Protein AF-A0A7Y5DAX2-F1 (afdb_monomer)

Structure (mmCIF, N/CA/C/O backbone):
data_AF-A0A7Y5DAX2-F1
#
_entry.id   AF-A0A7Y5DAX2-F1
#
loop_
_atom_site.group_PDB
_atom_site.id
_atom_site.type_symbol
_atom_site.label_atom_id
_atom_site.label_alt_id
_atom_site.label_comp_id
_atom_site.label_asym_id
_atom_site.label_entity_id
_atom_site.label_seq_id
_atom_site.pdbx_PDB_ins_code
_atom_site.Cartn_x
_atom_site.Cartn_y
_atom_site.Cartn_z
_atom_site.occupancy
_atom_site.B_iso_or_equiv
_atom_site.auth_seq_id
_atom_site.auth_comp_id
_atom_site.auth_asym_id
_atom_site.auth_atom_id
_atom_site.pdbx_PDB_model_num
ATOM 1 N N . MET A 1 1 ? -47.321 10.218 -26.923 1.00 42.56 1 MET A N 1
ATOM 2 C CA . MET A 1 1 ? -48.347 9.283 -26.422 1.00 42.56 1 MET A CA 1
ATOM 3 C C . MET A 1 1 ? -48.824 9.810 -25.077 1.00 42.56 1 MET A C 1
ATOM 5 O O . MET A 1 1 ? -48.102 9.729 -24.096 1.00 42.56 1 MET A O 1
ATOM 9 N N . ARG A 1 2 ? -49.962 10.512 -25.084 1.00 35.75 2 ARG A N 1
ATOM 10 C CA . ARG A 1 2 ? -50.710 10.882 -23.876 1.00 35.75 2 ARG A CA 1
ATOM 11 C C . ARG A 1 2 ? -51.400 9.616 -23.368 1.00 35.75 2 ARG A C 1
ATOM 13 O O . ARG A 1 2 ? -51.836 8.841 -24.208 1.00 35.75 2 ARG A O 1
ATOM 20 N N . ILE A 1 3 ? -51.524 9.464 -22.054 1.00 39.28 3 ILE A N 1
ATOM 21 C CA . ILE A 1 3 ? -52.799 9.268 -21.348 1.00 39.28 3 ILE A CA 1
ATOM 22 C C . ILE A 1 3 ? -52.522 9.465 -19.846 1.00 39.28 3 ILE A C 1
ATOM 24 O O . ILE A 1 3 ? -51.824 8.690 -19.204 1.00 39.28 3 ILE A O 1
ATOM 28 N N . LEU A 1 4 ? -53.069 10.568 -19.337 1.00 40.31 4 LEU A N 1
ATOM 29 C CA . LEU A 1 4 ? -53.463 10.790 -17.951 1.00 40.31 4 LEU A CA 1
ATOM 30 C C . LEU A 1 4 ? -54.908 10.279 -17.811 1.00 40.31 4 LEU A C 1
ATOM 32 O O . LEU A 1 4 ? -55.752 10.678 -18.609 1.00 40.31 4 LEU A O 1
ATOM 36 N N . PHE A 1 5 ? -55.193 9.490 -16.778 1.00 36.44 5 PHE A N 1
ATOM 37 C CA . PHE A 1 5 ? -56.503 9.364 -16.115 1.00 36.44 5 PHE A CA 1
ATOM 38 C C . PHE A 1 5 ? -56.169 9.229 -14.619 1.00 36.44 5 PHE A C 1
ATOM 40 O O . PHE A 1 5 ? -55.413 8.334 -14.262 1.00 36.44 5 PHE A O 1
ATOM 47 N N . ARG A 1 6 ? -56.392 10.208 -13.734 1.00 36.22 6 ARG A N 1
ATOM 48 C CA . ARG A 1 6 ? -57.600 10.952 -13.317 1.00 36.22 6 ARG A CA 1
ATOM 49 C C . ARG A 1 6 ? -58.542 10.105 -12.439 1.00 36.22 6 ARG A C 1
ATOM 51 O O . ARG A 1 6 ? -59.196 9.215 -12.962 1.00 36.22 6 ARG A O 1
ATOM 58 N N . SER A 1 7 ? -58.612 10.528 -11.163 1.00 36.84 7 SER A N 1
ATOM 59 C CA . SER A 1 7 ? -59.773 10.557 -10.239 1.00 36.84 7 SER A CA 1
ATOM 60 C C . SER A 1 7 ? -60.287 9.196 -9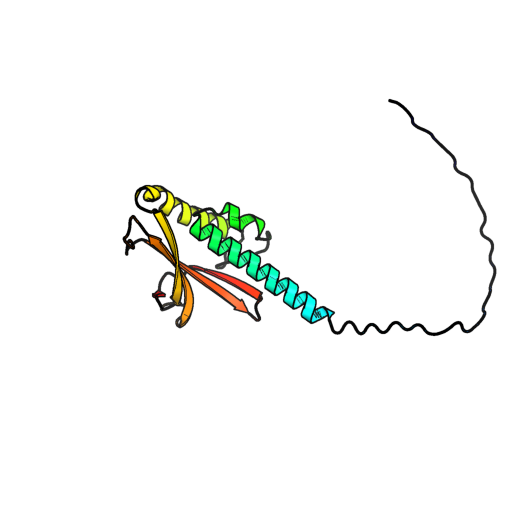.715 1.00 36.84 7 SER A C 1
ATOM 62 O O . SER A 1 7 ? -60.188 8.204 -10.410 1.00 36.84 7 SER A O 1
ATOM 64 N N . GLU A 1 8 ? -60.778 9.013 -8.485 1.00 41.84 8 GLU A N 1
ATOM 65 C CA . GLU A 1 8 ? -61.622 9.856 -7.627 1.00 41.84 8 GLU A CA 1
ATOM 66 C C . GLU A 1 8 ? -61.434 9.554 -6.123 1.00 41.84 8 GLU A C 1
ATOM 68 O O . GLU A 1 8 ? -60.982 8.490 -5.708 1.00 41.84 8 GLU A O 1
ATOM 73 N N . VAL A 1 9 ? -61.818 10.548 -5.325 1.00 43.47 9 VAL A N 1
ATOM 74 C CA . VAL A 1 9 ? -62.003 10.574 -3.868 1.00 43.47 9 VAL A CA 1
ATOM 75 C C . VAL A 1 9 ? -63.415 10.077 -3.536 1.00 43.47 9 VAL A C 1
ATOM 77 O O . VAL A 1 9 ? -64.326 10.578 -4.172 1.00 43.47 9 VAL A O 1
ATOM 80 N N . PHE A 1 10 ? -63.619 9.218 -2.525 1.00 36.12 10 PHE A N 1
ATOM 81 C CA . PHE A 1 10 ? -64.852 9.115 -1.697 1.00 36.12 10 PHE A CA 1
ATOM 82 C C . PHE A 1 10 ? -64.548 8.183 -0.492 1.00 36.12 10 PHE A C 1
ATOM 84 O O . PHE A 1 10 ? -64.214 7.023 -0.688 1.00 36.12 10 PHE A O 1
ATOM 91 N N . LEU A 1 11 ? -64.291 8.687 0.722 1.00 35.59 11 LEU A N 1
ATOM 92 C CA . LEU A 1 11 ? -65.209 9.073 1.814 1.00 35.59 11 LEU A CA 1
ATOM 93 C C . LEU A 1 11 ? -65.896 7.909 2.582 1.00 35.59 11 LEU A C 1
ATOM 95 O O . LEU A 1 11 ? -66.789 7.253 2.068 1.00 35.59 11 LEU A O 1
ATOM 99 N N . ILE A 1 12 ? -65.531 7.842 3.878 1.00 36.34 12 ILE A N 1
ATOM 100 C CA . ILE A 1 12 ? -66.326 7.509 5.086 1.00 36.34 12 ILE A CA 1
ATOM 101 C C . ILE A 1 12 ? -66.733 6.032 5.294 1.00 36.34 12 ILE A C 1
ATOM 103 O O . ILE A 1 12 ? -67.533 5.484 4.551 1.00 36.34 12 ILE A O 1
ATOM 107 N N . LEU A 1 13 ? -66.279 5.425 6.402 1.00 35.38 13 LEU A N 1
ATOM 108 C CA . LEU A 1 13 ? -67.128 5.093 7.566 1.00 35.38 13 LEU A CA 1
ATOM 109 C C . LEU A 1 13 ? -66.340 4.355 8.656 1.00 35.38 13 LEU A C 1
ATOM 111 O O . LEU A 1 13 ? -65.876 3.230 8.512 1.00 35.38 13 LEU A O 1
ATOM 115 N N . GLN A 1 14 ? -66.240 5.048 9.784 1.00 40.84 14 GLN A N 1
ATOM 116 C CA . GLN A 1 14 ? -65.872 4.564 11.101 1.00 40.84 14 GLN A CA 1
ATOM 117 C C . GLN A 1 14 ? -67.071 3.789 11.668 1.00 40.84 14 GLN A C 1
ATOM 119 O O . GLN A 1 14 ? -68.122 4.392 11.859 1.00 40.84 14 GLN A O 1
ATOM 124 N N . TRP A 1 15 ? -66.931 2.490 11.948 1.00 36.38 15 TRP A N 1
ATOM 125 C CA . TRP A 1 15 ? -67.859 1.746 12.808 1.00 36.38 15 TRP A CA 1
ATOM 126 C C . TRP A 1 15 ? -67.078 0.864 13.786 1.00 36.38 15 TRP A C 1
ATOM 128 O O . TRP A 1 15 ? -66.276 0.013 13.413 1.00 36.38 15 TRP A O 1
ATOM 138 N N . SER A 1 16 ? -67.317 1.140 15.062 1.00 42.09 16 SER A N 1
ATOM 139 C CA . SER A 1 16 ? -66.895 0.415 16.255 1.00 42.09 16 SER A CA 1
ATOM 140 C C . SER A 1 16 ? -67.565 -0.957 16.363 1.00 42.09 16 SER A C 1
ATOM 142 O O . SER A 1 16 ? -68.777 -1.056 16.176 1.00 42.09 16 SER A O 1
ATOM 144 N N . GLY A 1 17 ? -66.820 -1.981 16.784 1.00 33.56 17 GLY A N 1
ATOM 145 C CA . GLY A 1 17 ? -67.394 -3.277 17.146 1.00 33.56 17 GLY A CA 1
ATOM 146 C C . GLY A 1 17 ? -66.379 -4.204 17.807 1.00 33.56 17 GLY A C 1
ATOM 147 O O . GLY A 1 17 ? -65.499 -4.745 17.148 1.00 33.56 17 GLY A O 1
ATOM 148 N N . LEU A 1 18 ? -66.512 -4.371 19.123 1.00 36.72 18 LEU A N 1
ATOM 149 C CA . LEU A 1 18 ? -65.840 -5.379 19.941 1.00 36.72 18 LEU A CA 1
ATOM 150 C C . LEU A 1 18 ? -66.123 -6.795 19.416 1.00 36.72 18 LEU A C 1
ATOM 152 O O . LEU A 1 18 ? -67.278 -7.212 19.403 1.00 36.72 18 LEU A O 1
ATOM 156 N N . ILE A 1 19 ? -65.078 -7.567 19.108 1.00 42.00 19 ILE A N 1
ATOM 157 C CA . ILE A 1 19 ? -65.132 -9.031 19.181 1.00 42.00 19 ILE A CA 1
ATOM 158 C C . ILE A 1 19 ? -63.881 -9.501 19.916 1.00 42.00 19 ILE A C 1
ATOM 160 O O . ILE A 1 19 ? -62.764 -9.424 19.412 1.00 42.00 19 ILE A O 1
ATOM 164 N N . ASN A 1 20 ? -64.104 -9.967 21.140 1.00 39.31 20 ASN A N 1
ATOM 165 C CA . ASN A 1 20 ? -63.151 -10.718 21.934 1.00 39.31 20 ASN A CA 1
ATOM 166 C C . ASN A 1 20 ? -63.562 -12.187 21.778 1.00 39.31 20 ASN A C 1
ATOM 168 O O . ASN A 1 20 ? -64.596 -12.586 22.307 1.00 39.31 20 ASN A O 1
ATOM 172 N N . PHE A 1 21 ? -62.799 -12.971 21.018 1.00 38.34 21 PHE A N 1
ATOM 173 C CA . PHE A 1 21 ? -62.859 -14.428 21.076 1.00 38.34 21 PHE A CA 1
ATOM 174 C C . PHE A 1 21 ? -61.438 -14.969 21.164 1.00 38.34 21 PHE A C 1
ATOM 176 O O . PHE A 1 21 ? -60.563 -14.696 20.346 1.00 38.34 21 PHE A O 1
ATOM 183 N N . SER A 1 22 ? -61.242 -15.683 22.256 1.00 38.34 22 SER A N 1
ATOM 184 C CA . SER A 1 22 ? -60.049 -16.354 22.718 1.00 38.34 22 SER A CA 1
ATOM 185 C C . SER A 1 22 ? -59.614 -17.493 21.792 1.00 38.34 22 SER A C 1
ATOM 187 O O . SER A 1 22 ? -60.432 -18.208 21.222 1.00 38.34 22 SER A O 1
ATOM 189 N N . ASN A 1 23 ? -58.295 -17.702 21.766 1.00 38.78 23 ASN A N 1
ATOM 190 C CA . ASN A 1 23 ? -57.594 -18.907 21.323 1.00 38.78 23 ASN A CA 1
ATOM 191 C C . ASN A 1 23 ? -57.745 -19.311 19.848 1.00 38.78 23 ASN A C 1
ATOM 193 O O . ASN A 1 23 ? -58.476 -20.238 19.510 1.00 38.78 23 ASN A O 1
ATOM 197 N N . LEU A 1 24 ? -56.851 -18.777 19.012 1.00 36.75 24 LEU A N 1
ATOM 198 C CA . LEU A 1 24 ? -56.262 -19.579 17.943 1.00 36.75 24 LEU A CA 1
ATOM 199 C C . LEU A 1 24 ? -54.733 -19.538 18.045 1.00 36.75 24 LEU A C 1
ATOM 201 O O . LEU A 1 24 ? -54.064 -18.627 17.576 1.00 36.75 24 LEU A O 1
ATOM 205 N N . PHE A 1 25 ? -54.235 -20.547 18.755 1.00 39.12 25 PHE A N 1
ATOM 206 C CA . PHE A 1 25 ? -53.020 -21.296 18.454 1.00 39.12 25 PHE A CA 1
ATOM 207 C C . PHE A 1 25 ? -51.747 -20.509 18.093 1.00 39.12 25 PHE A C 1
ATOM 209 O O . PHE A 1 25 ? -51.497 -20.133 16.953 1.00 39.12 25 PHE A O 1
ATOM 216 N N . MET A 1 26 ? -50.879 -20.400 19.104 1.00 45.75 26 MET A N 1
ATOM 217 C CA . MET A 1 26 ? -49.458 -20.766 19.037 1.00 45.75 26 MET A CA 1
ATOM 218 C C . MET A 1 26 ? -48.956 -21.204 17.649 1.00 45.75 26 MET A C 1
ATOM 220 O O . MET A 1 26 ? -48.939 -22.387 17.323 1.00 45.75 26 MET A O 1
ATOM 224 N N . LEU A 1 27 ? -48.391 -20.260 16.907 1.00 36.84 27 LEU A N 1
ATOM 225 C CA . LEU A 1 27 ? -47.169 -20.503 16.148 1.00 36.84 27 LEU A CA 1
ATOM 226 C C . LEU A 1 27 ? -46.158 -19.456 16.592 1.00 36.84 27 LEU A C 1
ATOM 228 O O . LEU A 1 27 ? -45.859 -18.478 15.916 1.00 36.84 27 LEU A O 1
ATOM 232 N N . LYS A 1 28 ? -45.650 -19.672 17.806 1.00 41.16 28 LYS A N 1
ATOM 233 C CA . LYS A 1 28 ? -44.436 -19.032 18.291 1.00 41.16 28 LYS A CA 1
ATOM 234 C C . LYS A 1 28 ? -43.298 -19.595 17.441 1.00 41.16 28 LYS A C 1
ATOM 236 O O . LYS A 1 28 ? -42.671 -20.584 17.818 1.00 41.16 28 LYS A O 1
ATOM 241 N N . THR A 1 29 ? -43.076 -19.020 16.258 1.00 45.56 29 THR A N 1
ATOM 242 C CA . THR A 1 29 ? -41.895 -19.292 15.436 1.00 45.56 29 THR A CA 1
ATOM 243 C C . THR A 1 29 ? -40.692 -18.765 16.194 1.00 45.56 29 THR A C 1
ATOM 245 O O . THR A 1 29 ? -40.206 -17.659 15.975 1.00 45.56 29 THR A O 1
ATOM 248 N N . THR A 1 30 ? -40.232 -19.574 17.139 1.00 42.50 30 THR A N 1
ATOM 249 C CA . THR A 1 30 ? -38.950 -19.401 17.799 1.00 42.50 30 THR A CA 1
ATOM 250 C C . THR A 1 30 ? -37.909 -19.911 16.812 1.00 42.50 30 THR A C 1
ATOM 252 O O . THR A 1 30 ? -37.317 -20.970 16.992 1.00 42.50 30 THR A O 1
ATOM 255 N N . VAL A 1 31 ? -37.728 -19.176 15.712 1.00 49.94 31 VAL A N 1
ATOM 256 C CA . VAL A 1 31 ? -36.485 -19.254 14.953 1.00 49.94 31 VAL A CA 1
ATOM 257 C C . VAL A 1 31 ? -35.468 -18.582 15.857 1.00 49.94 31 VAL A C 1
ATOM 259 O O . VAL A 1 31 ? -35.369 -17.358 15.921 1.00 49.94 31 VAL A O 1
ATOM 262 N N . HIS A 1 32 ? -34.804 -19.400 16.666 1.00 45.78 32 HIS A N 1
ATOM 263 C CA . HIS A 1 32 ? -33.683 -18.977 17.479 1.00 45.78 32 HIS A CA 1
ATOM 264 C C . HIS A 1 32 ? -32.609 -18.491 16.494 1.00 45.78 32 HIS A C 1
ATOM 266 O O . HIS A 1 32 ? -31.902 -19.289 15.886 1.00 45.78 32 HIS A O 1
ATOM 272 N N . LEU A 1 33 ? -32.544 -17.175 16.270 1.00 46.28 33 LEU A N 1
ATOM 273 C CA . LEU A 1 33 ? -31.496 -16.487 15.512 1.00 46.28 33 LEU A CA 1
ATOM 274 C C . LEU A 1 33 ? -30.187 -16.520 16.318 1.00 46.28 33 LEU A C 1
ATOM 276 O O . LEU A 1 33 ? -29.592 -15.492 16.628 1.00 46.28 33 LEU A O 1
ATOM 280 N N . SER A 1 34 ? -29.703 -17.718 16.644 1.00 47.97 34 SER A N 1
ATOM 281 C CA . SER A 1 34 ? -28.324 -17.945 17.091 1.00 47.97 34 SER A CA 1
ATOM 282 C C . SER A 1 34 ? -27.301 -17.625 15.987 1.00 47.97 34 SER A C 1
ATOM 284 O O . SER A 1 34 ? -26.103 -17.724 16.215 1.00 47.97 34 SER A O 1
ATOM 286 N N . THR A 1 35 ? -27.756 -17.196 14.805 1.00 50.97 35 THR A N 1
ATOM 287 C CA . THR A 1 35 ? -26.958 -16.847 13.625 1.00 50.97 35 THR A CA 1
ATOM 288 C C . THR A 1 35 ? -26.667 -15.354 13.461 1.00 50.97 35 THR A C 1
ATOM 290 O O . THR A 1 35 ? -25.910 -15.002 12.563 1.00 50.97 35 THR A O 1
ATOM 293 N N . CYS A 1 36 ? -27.210 -14.456 14.292 1.00 56.88 36 CYS A N 1
ATOM 294 C CA . CYS A 1 36 ? -27.109 -13.015 14.021 1.00 56.88 36 CYS A CA 1
ATOM 295 C C . CYS A 1 36 ? -25.681 -12.461 14.200 1.00 56.88 36 CYS A C 1
ATOM 297 O O . CYS A 1 36 ? -25.178 -11.770 13.318 1.00 56.88 36 CYS A O 1
ATOM 299 N N . SER A 1 37 ? -24.982 -12.825 15.281 1.00 61.38 37 SER A N 1
ATOM 300 C CA . SER A 1 37 ? -23.615 -12.345 15.540 1.00 61.38 37 SER A CA 1
ATOM 301 C C . SER A 1 37 ? -22.577 -13.008 14.634 1.00 61.38 37 SER A C 1
ATOM 303 O O . SER A 1 37 ? -21.731 -12.324 14.067 1.00 61.38 37 SER A O 1
ATOM 305 N N . THR A 1 38 ? -22.662 -14.326 14.429 1.00 66.00 38 THR A N 1
ATOM 306 C CA . THR A 1 38 ? -21.714 -15.066 13.580 1.00 66.00 38 THR A CA 1
ATOM 307 C C . THR A 1 38 ? -21.849 -14.684 12.104 1.00 66.00 38 THR A C 1
ATOM 309 O O . THR A 1 38 ? -20.841 -14.551 11.410 1.00 66.00 38 THR A O 1
ATOM 312 N N . PHE A 1 39 ? -23.074 -14.451 11.614 1.00 64.12 39 PHE A N 1
ATOM 313 C CA . PHE A 1 39 ? -23.301 -13.976 10.246 1.00 64.12 39 PHE A CA 1
ATOM 314 C C . PHE A 1 39 ? -22.780 -12.548 10.044 1.00 64.12 39 PHE A C 1
ATOM 316 O O . PHE A 1 39 ? -22.076 -12.294 9.069 1.00 64.12 39 PHE A O 1
ATOM 323 N N . GLN A 1 40 ? -23.058 -11.634 10.982 1.00 67.44 40 GLN A N 1
ATOM 324 C CA . GLN A 1 40 ? -22.531 -10.264 10.944 1.00 67.44 40 GLN A CA 1
ATOM 325 C C . GLN A 1 40 ? -20.999 -10.246 10.982 1.00 67.44 40 GLN A C 1
ATOM 327 O O . GLN A 1 40 ? -20.376 -9.540 10.192 1.00 67.44 40 GLN A O 1
ATOM 332 N N . GLN A 1 41 ? -20.392 -11.078 11.830 1.00 70.62 41 GLN A N 1
ATOM 333 C CA . GLN A 1 41 ? -18.942 -11.217 11.918 1.00 70.62 41 GLN A CA 1
ATOM 334 C C . GLN A 1 41 ? -18.349 -11.776 10.619 1.00 70.62 41 GLN A C 1
ATOM 336 O O . GLN A 1 41 ? -17.384 -11.226 10.101 1.00 70.62 41 GLN A O 1
ATOM 341 N N . THR A 1 42 ? -18.955 -12.811 10.034 1.00 70.50 42 THR A N 1
ATOM 342 C CA . THR A 1 42 ? -18.490 -13.388 8.759 1.00 70.50 42 THR A CA 1
ATOM 343 C C . THR A 1 42 ? -18.613 -12.383 7.612 1.00 70.50 42 THR A C 1
ATOM 345 O O . THR A 1 42 ? -17.701 -12.255 6.798 1.00 70.50 42 THR A O 1
ATOM 348 N N . ALA A 1 43 ? -19.709 -11.618 7.562 1.00 71.06 43 ALA A N 1
ATOM 349 C CA . ALA A 1 43 ? -19.895 -10.557 6.577 1.00 71.06 43 ALA A CA 1
ATOM 350 C C . ALA A 1 43 ? -18.840 -9.447 6.724 1.00 71.06 43 ALA A C 1
ATOM 352 O O . ALA A 1 43 ? -18.284 -8.995 5.723 1.00 71.06 43 ALA A O 1
ATOM 353 N N . GLN A 1 44 ? -18.516 -9.052 7.959 1.00 80.62 44 GLN A N 1
ATOM 354 C CA . GLN A 1 44 ? -17.458 -8.079 8.236 1.00 80.62 44 GLN A CA 1
ATOM 355 C C . GLN A 1 44 ? -16.071 -8.600 7.855 1.00 80.62 44 GLN A C 1
ATOM 357 O O . GLN A 1 44 ? -15.314 -7.871 7.219 1.00 80.62 44 GLN A O 1
ATOM 362 N N . VAL A 1 45 ? -15.748 -9.856 8.174 1.00 82.88 45 VAL A N 1
ATOM 363 C CA . VAL A 1 45 ? -14.473 -10.487 7.791 1.00 82.88 45 VAL A CA 1
ATOM 364 C C . VAL A 1 45 ? -14.329 -10.538 6.269 1.00 82.88 45 VAL A C 1
ATOM 366 O O . VAL A 1 45 ? -13.294 -10.140 5.738 1.00 82.88 45 VAL A O 1
ATOM 369 N N . ASN A 1 46 ? -15.379 -10.948 5.552 1.00 86.50 46 ASN A N 1
ATOM 370 C CA . ASN A 1 46 ? -15.374 -10.974 4.087 1.00 86.50 46 ASN A CA 1
ATOM 371 C C . ASN A 1 46 ? -15.199 -9.570 3.493 1.00 86.50 46 ASN A C 1
ATOM 373 O O . ASN A 1 46 ? -14.432 -9.381 2.552 1.00 86.50 46 ASN A O 1
ATOM 377 N N . HIS A 1 47 ? -15.872 -8.569 4.063 1.00 88.12 47 HIS A N 1
ATOM 378 C CA . HIS A 1 47 ? -15.704 -7.180 3.648 1.00 88.12 47 HIS A CA 1
ATOM 379 C C . HIS A 1 47 ? -14.269 -6.682 3.881 1.00 88.12 47 HIS A C 1
ATOM 381 O O . HIS A 1 47 ? -13.676 -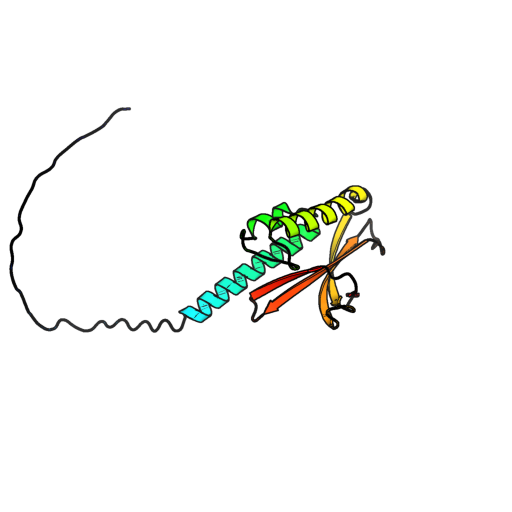6.097 2.978 1.00 88.12 47 HIS A O 1
ATOM 387 N N . CYS A 1 48 ? -13.678 -6.979 5.042 1.00 91.00 48 CYS A N 1
ATOM 388 C CA . CYS A 1 48 ? -12.286 -6.640 5.343 1.00 91.00 48 CYS A CA 1
ATOM 389 C C . CYS A 1 48 ? -11.315 -7.310 4.368 1.00 91.00 48 CYS A C 1
ATOM 391 O O . CYS A 1 48 ? -10.355 -6.682 3.929 1.00 91.00 48 CYS A O 1
ATOM 393 N N . GLN A 1 49 ? -11.576 -8.562 3.989 1.00 93.50 49 GLN A N 1
ATOM 394 C CA . GLN A 1 49 ? -10.756 -9.255 3.003 1.00 93.50 49 GLN A CA 1
ATOM 395 C C . GLN A 1 49 ? -10.823 -8.567 1.631 1.00 93.50 49 GLN A C 1
ATOM 397 O O . GLN A 1 49 ? -9.774 -8.344 1.036 1.00 93.50 49 GLN A O 1
ATOM 402 N N . ASN A 1 50 ? -12.002 -8.113 1.190 1.00 94.00 50 ASN A N 1
ATOM 403 C CA . ASN A 1 50 ? -12.135 -7.344 -0.055 1.00 94.00 50 ASN A CA 1
ATOM 404 C C . ASN A 1 50 ? -11.335 -6.030 -0.025 1.00 94.00 50 ASN A C 1
ATOM 406 O O . ASN A 1 50 ? -10.691 -5.686 -1.013 1.00 94.00 50 ASN A O 1
ATOM 410 N N . ILE A 1 51 ? -11.350 -5.308 1.105 1.00 94.81 51 ILE A N 1
ATOM 411 C CA . ILE A 1 51 ? -10.550 -4.084 1.290 1.00 94.81 51 ILE A CA 1
ATOM 412 C C . ILE A 1 51 ? -9.056 -4.410 1.149 1.00 94.81 51 ILE A C 1
ATOM 414 O O . ILE A 1 51 ? -8.326 -3.715 0.446 1.00 94.81 51 ILE A O 1
ATOM 418 N N . ILE A 1 52 ? -8.600 -5.491 1.784 1.00 96.38 52 ILE A N 1
ATOM 419 C CA . ILE A 1 52 ? -7.197 -5.919 1.744 1.00 96.38 52 I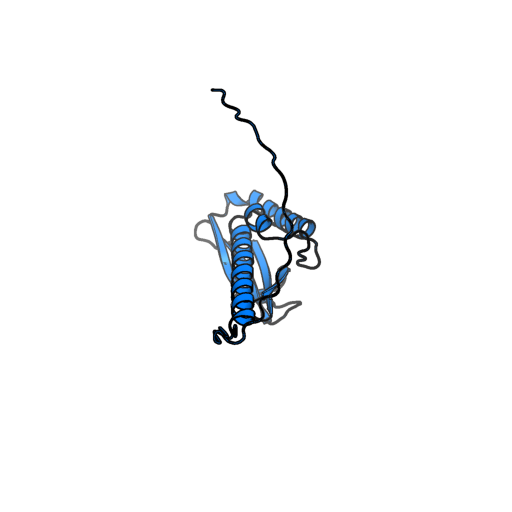LE A CA 1
ATOM 420 C C . ILE A 1 52 ? -6.780 -6.344 0.334 1.00 96.38 52 ILE A C 1
ATOM 422 O O . ILE A 1 52 ? -5.692 -5.985 -0.117 1.00 96.38 52 ILE A O 1
ATOM 426 N N . ASP A 1 53 ? -7.633 -7.077 -0.373 1.00 96.94 53 ASP A N 1
ATOM 427 C CA . ASP A 1 53 ? -7.356 -7.514 -1.739 1.00 96.94 53 ASP A CA 1
ATOM 428 C C . ASP A 1 53 ? -7.284 -6.315 -2.692 1.00 96.94 53 ASP A C 1
ATOM 430 O O . ASP A 1 53 ? -6.342 -6.219 -3.480 1.00 96.94 53 ASP A O 1
ATOM 434 N N . ALA A 1 54 ? -8.201 -5.350 -2.556 1.00 97.56 54 ALA A N 1
ATOM 435 C CA . ALA A 1 54 ? -8.163 -4.096 -3.304 1.00 97.56 54 ALA A CA 1
ATOM 436 C C . ALA A 1 54 ? -6.905 -3.271 -2.991 1.00 97.56 54 ALA A C 1
ATOM 438 O O . ALA A 1 54 ? -6.288 -2.718 -3.903 1.00 97.56 54 ALA A O 1
ATOM 439 N N . PHE A 1 55 ? -6.475 -3.227 -1.725 1.00 97.94 55 PHE A N 1
ATOM 440 C CA . PHE A 1 55 ? -5.223 -2.582 -1.332 1.00 97.94 55 PHE A CA 1
ATOM 441 C C . PHE A 1 55 ? -4.017 -3.244 -2.011 1.00 97.94 55 PHE A C 1
ATOM 443 O O . PHE A 1 55 ? -3.237 -2.570 -2.685 1.00 97.94 55 PHE A O 1
ATOM 450 N N . ILE A 1 56 ? -3.886 -4.569 -1.900 1.00 97.75 56 ILE A N 1
ATOM 451 C CA . ILE A 1 56 ? -2.784 -5.324 -2.515 1.00 97.75 56 ILE A CA 1
ATOM 452 C C . ILE A 1 56 ? -2.779 -5.134 -4.036 1.00 97.75 56 ILE A C 1
ATOM 454 O O . ILE A 1 56 ? -1.708 -4.973 -4.630 1.00 97.75 56 ILE A O 1
ATOM 458 N N . GLU A 1 57 ? -3.950 -5.140 -4.671 1.00 97.56 57 GLU A N 1
ATOM 459 C CA . GLU A 1 57 ? -4.072 -4.932 -6.112 1.00 97.56 57 GLU A CA 1
ATOM 460 C C . GLU A 1 57 ? -3.693 -3.505 -6.519 1.00 97.56 57 GLU A C 1
ATOM 462 O O . GLU A 1 57 ? -2.930 -3.325 -7.470 1.00 97.56 57 GLU A O 1
ATOM 467 N N . SER A 1 58 ? -4.098 -2.496 -5.741 1.00 97.56 58 SER A N 1
ATOM 468 C CA . SER A 1 58 ? -3.672 -1.107 -5.956 1.00 97.56 58 SER A CA 1
ATOM 469 C C . SER A 1 58 ? -2.148 -0.963 -5.925 1.00 97.56 58 SER A C 1
ATOM 471 O O . SER A 1 58 ? -1.568 -0.302 -6.788 1.00 97.56 58 SER A O 1
ATOM 473 N N . CYS A 1 59 ? -1.475 -1.656 -4.999 1.00 95.94 59 CYS A N 1
ATOM 474 C CA . CYS A 1 59 ? -0.020 -1.670 -4.903 1.00 95.94 59 CYS A CA 1
ATOM 475 C C . CYS A 1 59 ? 0.642 -2.374 -6.093 1.00 95.94 59 CYS A C 1
ATOM 477 O O . CYS A 1 59 ? 1.669 -1.902 -6.572 1.00 95.94 59 CYS A O 1
ATOM 479 N N . LYS A 1 60 ? 0.073 -3.479 -6.594 1.00 93.88 60 LYS A N 1
ATOM 480 C CA . LYS A 1 60 ? 0.594 -4.184 -7.782 1.00 93.88 60 LYS A CA 1
ATOM 481 C C . LYS A 1 60 ? 0.420 -3.375 -9.068 1.00 93.88 60 LYS A C 1
ATOM 483 O O . LYS A 1 60 ? 1.287 -3.427 -9.939 1.00 93.88 60 LYS A O 1
ATOM 488 N N . ALA A 1 61 ? -0.691 -2.652 -9.193 1.00 93.75 61 ALA A N 1
ATOM 489 C CA . ALA A 1 61 ? -0.995 -1.814 -10.351 1.00 93.75 61 ALA A CA 1
ATOM 490 C C . ALA A 1 61 ? -0.321 -0.430 -10.288 1.00 93.75 61 ALA A C 1
ATOM 492 O O . ALA A 1 61 ? -0.196 0.249 -11.314 1.00 93.75 61 ALA A O 1
ATOM 493 N N . LEU A 1 62 ? 0.131 -0.023 -9.094 1.00 93.69 62 LEU A N 1
ATOM 494 C CA . LEU A 1 62 ? 0.503 1.355 -8.767 1.00 93.69 62 LEU A CA 1
ATOM 495 C C . LEU A 1 62 ? -0.651 2.329 -9.052 1.00 93.69 62 LEU A C 1
ATOM 497 O O . LEU A 1 62 ? -0.458 3.410 -9.616 1.00 93.69 62 LEU A O 1
ATOM 501 N N . ASP A 1 63 ? -1.870 1.935 -8.690 1.00 95.69 63 ASP A N 1
ATOM 502 C CA . ASP A 1 63 ? -3.086 2.693 -8.968 1.00 95.69 63 ASP A CA 1
ATOM 503 C C . ASP A 1 63 ? -4.007 2.751 -7.749 1.00 95.69 63 ASP A C 1
ATOM 505 O O . ASP A 1 63 ? -4.696 1.793 -7.408 1.00 95.69 63 ASP A O 1
ATOM 509 N N . VAL A 1 64 ? -4.028 3.918 -7.108 1.00 97.12 64 VAL A N 1
ATOM 510 C CA . VAL A 1 64 ? -4.828 4.184 -5.908 1.00 97.12 64 VAL A CA 1
ATOM 511 C C . VAL A 1 64 ? -6.333 4.126 -6.183 1.00 97.12 64 VAL A C 1
ATOM 513 O O . VAL A 1 64 ? -7.095 3.800 -5.273 1.00 97.12 64 VAL A O 1
ATOM 516 N N . SER A 1 65 ? -6.771 4.380 -7.421 1.00 97.81 65 SER A N 1
ATOM 517 C CA . SER A 1 65 ? -8.199 4.377 -7.771 1.00 97.81 65 SER A CA 1
ATOM 518 C C . SER A 1 65 ? -8.851 2.996 -7.626 1.00 97.81 65 SER A C 1
ATOM 520 O O . SER A 1 65 ? -10.065 2.903 -7.476 1.00 97.81 65 SER A O 1
ATOM 522 N N . ILE A 1 66 ? -8.049 1.924 -7.596 1.00 98.06 66 ILE A N 1
ATOM 523 C CA . ILE A 1 66 ? -8.512 0.559 -7.311 1.00 98.06 66 ILE A CA 1
ATOM 524 C C . ILE A 1 66 ? -8.933 0.419 -5.842 1.00 98.06 66 ILE A C 1
ATOM 526 O O . ILE A 1 66 ? -9.900 -0.275 -5.536 1.00 98.06 66 ILE A O 1
ATOM 530 N N . PHE A 1 67 ? -8.214 1.077 -4.931 1.00 97.81 67 PHE A N 1
ATOM 531 C CA . PHE A 1 67 ? -8.440 0.962 -3.491 1.00 97.81 67 PHE A CA 1
ATOM 532 C C . PHE A 1 67 ? -9.465 1.971 -2.962 1.00 97.81 67 PHE A C 1
ATOM 534 O O . PHE A 1 67 ? -10.251 1.652 -2.073 1.00 97.81 67 PHE A O 1
ATOM 541 N N . GLU A 1 68 ? -9.495 3.177 -3.528 1.00 96.94 68 GLU A N 1
ATOM 542 C CA . GLU A 1 68 ? -10.348 4.280 -3.074 1.00 96.94 68 GLU A CA 1
ATOM 543 C C . GLU A 1 68 ? -11.845 3.930 -2.871 1.00 96.94 68 GLU A C 1
ATOM 545 O O . GLU A 1 68 ? -12.398 4.356 -1.847 1.00 96.94 68 GLU A O 1
ATOM 550 N N . PRO A 1 69 ? -12.516 3.156 -3.754 1.00 96.94 69 PRO A N 1
ATOM 551 C CA . PRO A 1 69 ? -13.931 2.802 -3.595 1.00 96.94 69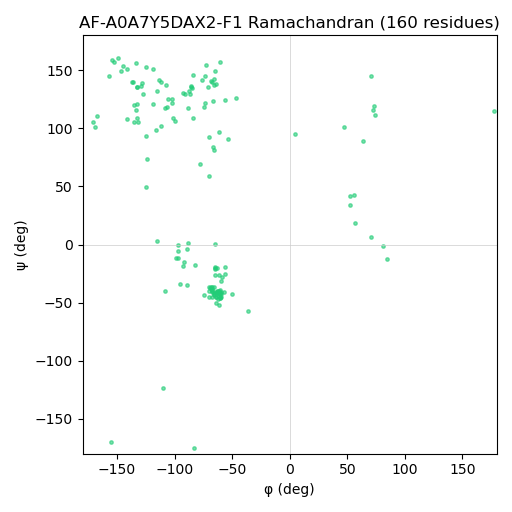 PRO A CA 1
ATOM 552 C C . PRO A 1 69 ? -14.224 1.938 -2.365 1.00 96.94 69 PRO A C 1
ATOM 554 O O . PRO A 1 69 ? -15.365 1.882 -1.910 1.00 96.94 69 PRO A O 1
ATOM 557 N N . PHE A 1 70 ? -13.206 1.265 -1.826 1.00 94.69 70 PHE A N 1
ATOM 558 C CA . PHE A 1 70 ? -13.325 0.380 -0.669 1.00 94.69 70 PHE A CA 1
ATOM 559 C C . PHE A 1 70 ? -13.127 1.113 0.662 1.00 94.69 70 PHE A C 1
ATOM 561 O O . PHE A 1 70 ? -13.295 0.510 1.719 1.00 94.69 70 PHE A O 1
ATOM 568 N N . MET A 1 71 ? -12.797 2.408 0.627 1.00 90.50 71 MET A N 1
ATOM 569 C CA . MET A 1 71 ? -12.612 3.229 1.820 1.00 90.50 71 MET A CA 1
ATOM 570 C C . MET A 1 71 ? -13.817 4.133 2.081 1.00 90.50 71 MET A C 1
ATOM 572 O O . MET A 1 71 ? -14.170 4.981 1.252 1.00 90.50 71 MET A O 1
ATOM 576 N N . ALA A 1 72 ? -14.381 4.042 3.282 1.00 91.31 72 ALA A N 1
ATOM 577 C CA . ALA A 1 72 ? -15.313 5.035 3.801 1.00 91.31 72 ALA A CA 1
ATOM 578 C C . ALA A 1 72 ? -14.579 6.335 4.180 1.00 91.31 72 ALA A C 1
ATOM 580 O O . ALA A 1 72 ? -13.389 6.330 4.495 1.00 91.31 72 ALA A O 1
ATOM 581 N N . GLU A 1 73 ? -15.285 7.469 4.168 1.00 90.06 73 GLU A N 1
ATOM 582 C CA . GLU A 1 73 ? -14.695 8.789 4.458 1.00 90.06 73 GLU A CA 1
ATOM 583 C C . GLU A 1 73 ? -14.071 8.887 5.854 1.00 90.06 73 GLU A C 1
ATOM 585 O O . GLU A 1 73 ? -13.081 9.590 6.046 1.00 90.06 73 GLU A O 1
ATOM 590 N N . ASN A 1 74 ? -14.631 8.155 6.816 1.00 91.62 74 ASN A N 1
ATOM 591 C CA . ASN A 1 74 ? -14.177 8.116 8.201 1.00 91.62 74 ASN A CA 1
ATOM 592 C C . ASN A 1 74 ? -13.089 7.063 8.466 1.00 91.62 74 ASN A C 1
ATOM 594 O O . ASN A 1 74 ? -12.676 6.914 9.615 1.00 91.62 74 ASN A O 1
ATOM 598 N N . ASN A 1 75 ? -12.639 6.311 7.455 1.00 90.69 75 ASN A N 1
ATOM 599 C CA . ASN A 1 75 ? -11.531 5.383 7.647 1.00 90.69 75 ASN A CA 1
ATOM 600 C C . ASN A 1 75 ? -10.222 6.144 7.886 1.00 90.69 75 ASN A C 1
ATOM 602 O O . ASN A 1 75 ? -9.940 7.169 7.253 1.00 90.69 75 ASN A O 1
ATOM 606 N N . VAL A 1 76 ? -9.424 5.597 8.800 1.00 92.50 76 VAL A N 1
ATOM 607 C CA . VAL A 1 76 ? -8.111 6.104 9.186 1.00 92.50 76 VAL A CA 1
ATOM 608 C C . VAL A 1 76 ? -7.121 4.957 9.059 1.00 92.50 76 VAL A C 1
ATOM 610 O O . VAL A 1 76 ? -7.383 3.876 9.578 1.00 92.50 76 VAL A O 1
ATOM 613 N N . PHE A 1 7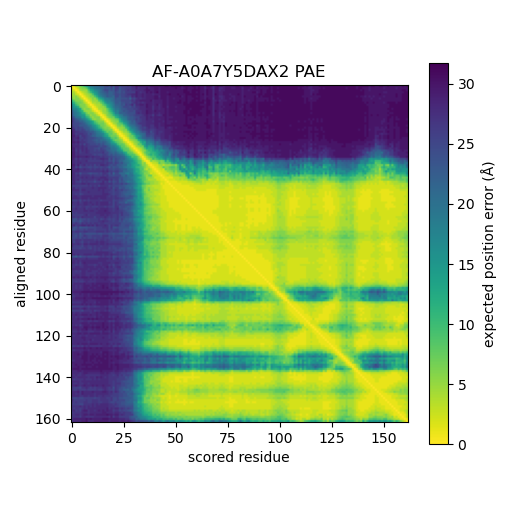7 ? -6.012 5.204 8.368 1.00 95.38 77 PHE A N 1
ATOM 614 C CA . PHE A 1 77 ? -4.906 4.259 8.214 1.00 95.38 77 PHE A CA 1
ATOM 615 C C . PHE A 1 77 ? -3.582 4.988 8.390 1.00 95.38 77 PHE A C 1
ATOM 617 O O . PHE A 1 77 ? -3.445 6.109 7.898 1.00 95.38 77 PHE A O 1
ATOM 624 N N . GLU A 1 78 ? -2.611 4.378 9.073 1.00 94.69 78 GLU A N 1
ATOM 625 C CA . GLU A 1 78 ? -1.312 5.005 9.368 1.00 94.69 78 GLU A CA 1
ATOM 626 C C . GLU A 1 78 ? -1.483 6.394 10.023 1.00 94.69 78 GLU A C 1
ATOM 628 O O . GLU A 1 78 ? -0.835 7.366 9.631 1.00 94.69 78 GLU A O 1
ATOM 633 N N . GLU A 1 79 ? -2.439 6.511 10.954 1.00 94.88 79 GLU A N 1
ATOM 634 C CA . GLU A 1 79 ? -2.828 7.772 11.617 1.00 94.88 79 GLU A CA 1
ATOM 635 C C . GLU A 1 79 ? -3.259 8.899 10.649 1.00 94.88 79 GLU A C 1
ATOM 637 O O . GLU A 1 79 ? -3.305 10.078 11.007 1.00 94.88 79 GLU A O 1
ATOM 642 N N . LYS A 1 80 ? -3.607 8.558 9.405 1.00 96.25 80 LYS A N 1
ATOM 643 C CA . LYS A 1 80 ? -4.025 9.497 8.359 1.00 96.25 80 LYS A CA 1
ATOM 644 C C . LYS A 1 80 ? -5.482 9.275 7.995 1.00 96.25 80 LYS A C 1
ATOM 646 O O . LYS A 1 80 ? -5.945 8.146 7.861 1.00 96.25 80 LYS A O 1
ATOM 651 N N . THR A 1 81 ? -6.198 10.369 7.754 1.00 96.75 81 THR A N 1
ATOM 652 C CA . THR A 1 81 ? -7.533 10.312 7.143 1.00 96.75 81 THR A CA 1
ATOM 653 C C . THR A 1 81 ? -7.458 9.679 5.753 1.00 96.75 81 THR A C 1
ATOM 655 O O . THR A 1 81 ? -6.409 9.744 5.102 1.00 96.75 81 THR A O 1
ATOM 658 N N . LYS A 1 82 ? -8.583 9.136 5.262 1.00 94.75 82 LYS A N 1
ATOM 659 C CA . LYS A 1 82 ? -8.716 8.567 3.908 1.00 94.75 82 LYS A CA 1
ATOM 660 C C . LYS A 1 82 ? -7.923 9.340 2.850 1.00 94.75 82 LYS A C 1
ATOM 662 O O . LYS A 1 82 ? -7.054 8.774 2.193 1.00 94.75 82 LYS A O 1
ATOM 667 N N . TYR A 1 83 ? -8.184 10.637 2.700 1.00 96.31 83 TYR A N 1
ATOM 668 C CA . TYR A 1 83 ? -7.572 11.437 1.637 1.00 96.31 83 TYR A CA 1
ATOM 669 C C . TYR A 1 83 ? -6.061 11.627 1.813 1.00 96.31 83 TYR A C 1
ATOM 671 O O . TYR A 1 83 ? -5.328 11.601 0.827 1.00 96.31 83 TYR A O 1
ATOM 679 N N . LEU A 1 84 ? -5.574 11.771 3.050 1.00 97.81 84 LEU A N 1
ATOM 680 C CA . LEU A 1 84 ? -4.139 11.893 3.328 1.00 97.81 84 LEU A CA 1
ATOM 681 C C . LEU A 1 84 ? -3.400 10.575 3.075 1.00 97.81 84 LEU A C 1
ATOM 683 O O . LEU A 1 84 ? -2.303 10.582 2.511 1.00 97.81 84 LEU A O 1
ATOM 687 N N . PHE A 1 85 ? -4.009 9.449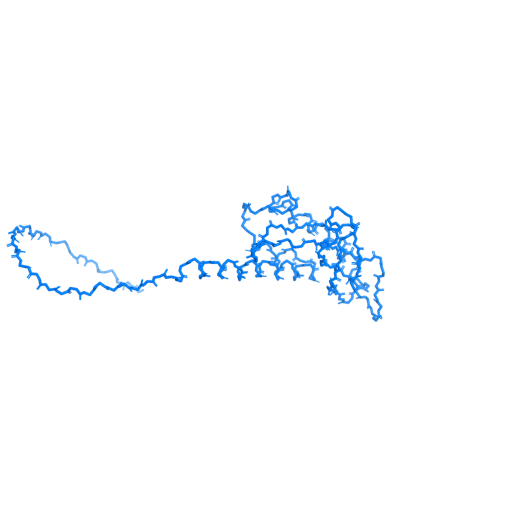 3.445 1.00 97.62 85 PHE A N 1
ATOM 688 C CA . PHE A 1 85 ? -3.467 8.122 3.171 1.00 97.62 85 PHE A CA 1
ATOM 689 C C . PHE A 1 85 ? -3.402 7.846 1.662 1.00 97.62 85 PHE A C 1
ATOM 691 O O . PHE A 1 85 ? -2.334 7.527 1.136 1.00 97.62 85 PHE A O 1
ATOM 698 N N . LEU A 1 86 ? -4.511 8.064 0.942 1.00 97.62 86 LEU A N 1
ATOM 699 C CA . LEU A 1 86 ? -4.588 7.888 -0.513 1.00 97.62 86 LEU A CA 1
ATOM 700 C C . LEU A 1 86 ? -3.619 8.818 -1.258 1.00 97.62 86 LEU A C 1
ATOM 702 O O . LEU A 1 86 ? -2.952 8.380 -2.194 1.00 97.62 86 LEU A O 1
ATOM 706 N N . ALA A 1 87 ? -3.473 10.075 -0.828 1.00 98.00 87 ALA A N 1
ATOM 707 C CA . ALA A 1 87 ? -2.489 10.995 -1.401 1.00 98.00 87 ALA A CA 1
ATOM 708 C C . ALA A 1 87 ? -1.045 10.513 -1.174 1.00 98.00 87 ALA A C 1
ATOM 710 O O . ALA A 1 87 ? -0.213 10.599 -2.081 1.00 98.00 87 ALA A O 1
ATOM 711 N N . GLY A 1 88 ? -0.750 9.964 0.010 1.00 97.31 88 GLY A N 1
ATOM 712 C CA . GLY A 1 88 ? 0.541 9.350 0.324 1.00 97.31 88 GLY A CA 1
ATOM 713 C C . GLY A 1 88 ? 0.847 8.141 -0.562 1.00 97.31 88 GLY A C 1
ATOM 714 O O . GLY A 1 88 ? 1.932 8.072 -1.146 1.00 97.31 88 GLY A O 1
ATOM 715 N N . LEU A 1 89 ? -0.123 7.234 -0.725 1.00 96.75 89 LEU A N 1
ATOM 716 C CA . LEU A 1 89 ? -0.021 6.106 -1.654 1.00 96.75 89 LEU A CA 1
ATOM 717 C C . LEU A 1 89 ? 0.184 6.579 -3.088 1.00 96.75 89 LEU A C 1
ATOM 719 O O . LEU A 1 89 ? 1.062 6.070 -3.775 1.00 96.75 89 LEU A O 1
ATOM 723 N N . LYS A 1 90 ? -0.573 7.587 -3.534 1.00 96.75 90 LYS A N 1
ATOM 724 C CA . LYS A 1 90 ? -0.469 8.108 -4.898 1.00 96.75 90 LYS A CA 1
ATOM 725 C C . LYS A 1 90 ? 0.933 8.639 -5.163 1.00 96.75 90 LYS A C 1
ATOM 727 O O . LYS A 1 90 ? 1.529 8.289 -6.174 1.00 96.75 90 LYS A O 1
ATOM 732 N N . LYS A 1 91 ? 1.481 9.423 -4.231 1.00 95.50 91 LYS A N 1
ATOM 733 C CA . LYS A 1 91 ? 2.845 9.952 -4.330 1.00 95.50 91 LYS A CA 1
ATOM 734 C C . LYS A 1 91 ? 3.888 8.833 -4.409 1.00 95.50 91 LYS A C 1
ATOM 736 O O . LYS A 1 91 ? 4.803 8.926 -5.219 1.00 95.50 91 LYS A O 1
ATOM 741 N N . LEU A 1 92 ? 3.739 7.787 -3.594 1.00 93.12 92 LEU A N 1
ATOM 742 C CA . LEU A 1 92 ? 4.607 6.606 -3.640 1.00 93.12 92 LEU A CA 1
ATOM 743 C C . LEU A 1 92 ? 4.477 5.864 -4.978 1.00 93.12 92 LEU A C 1
ATOM 745 O O . LEU A 1 92 ? 5.467 5.469 -5.575 1.00 93.12 92 LEU A O 1
ATOM 749 N N . PHE A 1 93 ? 3.258 5.663 -5.465 1.00 92.94 93 PHE A N 1
ATOM 750 C CA . PHE A 1 93 ? 3.015 4.947 -6.713 1.00 92.94 93 PHE A CA 1
ATOM 751 C C . PHE A 1 93 ? 3.537 5.716 -7.921 1.00 92.94 93 PHE A C 1
ATOM 753 O O . PHE A 1 93 ? 4.113 5.114 -8.824 1.00 92.94 93 PHE A O 1
ATOM 760 N N . ASP A 1 94 ? 3.369 7.036 -7.927 1.00 91.50 94 ASP A N 1
ATOM 761 C CA . ASP A 1 94 ? 3.877 7.896 -8.986 1.00 91.50 94 ASP A CA 1
ATOM 762 C C . ASP A 1 94 ? 5.414 7.899 -9.019 1.00 91.50 94 ASP A C 1
ATOM 764 O O . ASP A 1 94 ? 5.967 7.814 -10.111 1.00 91.50 94 ASP A O 1
ATOM 768 N N . SER A 1 95 ? 6.113 7.847 -7.870 1.00 88.81 95 SER A N 1
ATOM 769 C CA . SER A 1 95 ? 7.586 7.757 -7.873 1.00 88.81 95 SER A CA 1
ATOM 770 C C . SER A 1 95 ? 8.120 6.489 -8.546 1.00 88.81 95 SER A C 1
ATOM 772 O O . SER A 1 95 ? 9.213 6.513 -9.090 1.00 88.81 95 SER A O 1
ATOM 774 N N . TYR A 1 96 ? 7.344 5.401 -8.563 1.00 85.62 96 TYR A N 1
ATOM 775 C CA . TYR A 1 96 ? 7.706 4.171 -9.279 1.00 85.62 96 TYR A CA 1
ATOM 776 C C . TYR A 1 96 ? 7.174 4.114 -10.719 1.00 85.62 96 TYR A C 1
ATOM 778 O O . TYR A 1 96 ? 7.607 3.272 -11.508 1.00 85.62 96 TYR A O 1
ATOM 786 N N . LYS A 1 97 ? 6.216 4.975 -11.092 1.00 80.50 97 LYS A N 1
ATOM 787 C CA . LYS A 1 97 ? 5.699 5.035 -12.470 1.00 80.50 97 LYS A CA 1
ATOM 788 C C . LYS A 1 97 ? 6.728 5.595 -13.435 1.00 80.50 97 LYS A C 1
ATOM 790 O O . LYS A 1 97 ? 6.820 5.085 -14.549 1.00 80.50 97 LYS A O 1
ATOM 795 N N . ASP A 1 98 ? 7.511 6.572 -12.996 1.00 72.00 98 ASP A N 1
ATOM 796 C CA . ASP A 1 98 ? 8.563 7.181 -13.814 1.00 72.00 98 ASP A CA 1
ATOM 797 C C . ASP A 1 98 ? 9.684 6.177 -14.148 1.00 72.00 98 ASP A C 1
ATOM 799 O O . ASP A 1 98 ? 10.365 6.290 -15.165 1.00 72.00 98 ASP A O 1
ATOM 803 N N . GLU A 1 99 ? 9.800 5.113 -13.353 1.00 67.50 99 GLU A N 1
ATOM 804 C CA . GLU A 1 99 ? 10.786 4.044 -13.507 1.00 67.50 99 GLU A CA 1
ATOM 805 C C . GLU A 1 99 ? 10.240 2.804 -14.257 1.00 67.50 99 GLU A C 1
ATOM 807 O O . GLU A 1 99 ? 10.980 1.848 -14.516 1.00 67.50 99 GLU A O 1
ATOM 812 N N . LYS A 1 100 ? 8.959 2.810 -14.680 1.00 62.94 100 LYS A N 1
ATOM 813 C CA . LYS A 1 100 ? 8.265 1.664 -15.322 1.00 62.94 100 LYS A CA 1
ATOM 814 C C . LYS A 1 100 ? 8.949 1.108 -16.570 1.00 62.94 100 LYS A C 1
ATOM 816 O O . LYS A 1 100 ? 8.685 -0.035 -16.928 1.00 62.94 100 LYS A O 1
ATOM 821 N N . ILE A 1 101 ? 9.834 1.865 -17.217 1.00 62.78 101 ILE A N 1
ATOM 822 C CA . ILE A 1 101 ? 10.581 1.411 -18.401 1.00 62.78 101 ILE A CA 1
ATOM 823 C C . ILE A 1 101 ? 11.416 0.153 -18.085 1.00 62.78 101 ILE A C 1
ATOM 825 O O . ILE A 1 101 ? 11.631 -0.684 -18.963 1.00 62.78 101 ILE A O 1
ATOM 829 N N . PHE A 1 102 ? 11.836 -0.032 -16.829 1.00 65.00 102 PHE A N 1
ATOM 830 C CA . PHE A 1 102 ? 12.714 -1.133 -16.421 1.00 65.00 102 PHE A CA 1
ATOM 831 C C . PHE A 1 102 ? 11.984 -2.328 -15.790 1.00 65.00 102 PHE A C 1
ATOM 833 O O . PHE A 1 102 ? 12.580 -3.401 -15.631 1.00 65.00 102 PHE A O 1
ATOM 840 N N . PHE A 1 103 ? 10.698 -2.183 -15.457 1.00 71.38 103 PHE A N 1
ATOM 841 C CA . PHE A 1 103 ? 9.953 -3.159 -14.664 1.00 71.38 103 PHE A CA 1
ATOM 842 C C . PHE A 1 103 ? 8.819 -3.806 -15.459 1.00 71.38 103 PHE A C 1
ATOM 844 O O . PHE A 1 103 ? 8.004 -3.140 -16.085 1.00 71.38 103 PHE A O 1
ATOM 851 N N . HIS A 1 104 ? 8.735 -5.133 -15.389 1.00 74.50 104 HIS A N 1
ATOM 852 C CA . HIS A 1 104 ? 7.668 -5.908 -16.023 1.00 74.50 104 HIS A CA 1
ATOM 853 C C . HIS A 1 104 ? 6.525 -6.214 -15.045 1.00 74.50 104 HIS A C 1
ATOM 855 O O . HIS A 1 104 ? 5.368 -6.303 -15.455 1.00 74.50 104 HIS A O 1
ATOM 861 N N . LYS A 1 105 ? 6.837 -6.417 -13.758 1.00 85.75 105 LYS A N 1
ATOM 862 C CA . LYS A 1 105 ? 5.865 -6.908 -12.776 1.00 85.75 105 LYS A CA 1
ATOM 863 C C . LYS A 1 105 ? 6.248 -6.541 -11.346 1.00 85.75 105 LYS A C 1
ATOM 865 O O . LYS A 1 105 ? 7.420 -6.617 -10.982 1.00 85.75 105 LYS A O 1
ATOM 870 N N . ILE A 1 106 ? 5.244 -6.262 -10.517 1.00 89.75 106 ILE A N 1
ATOM 871 C CA . ILE A 1 106 ? 5.381 -6.219 -9.057 1.00 89.75 106 ILE A CA 1
ATOM 872 C C . ILE A 1 106 ? 5.072 -7.605 -8.489 1.00 89.75 106 ILE A C 1
ATOM 874 O O . ILE A 1 106 ? 4.062 -8.232 -8.822 1.00 89.75 106 ILE A O 1
ATOM 878 N N . VAL A 1 107 ? 5.969 -8.106 -7.648 1.00 90.75 107 VAL A N 1
ATOM 879 C CA . VAL A 1 107 ? 5.808 -9.360 -6.911 1.00 90.75 107 VAL A CA 1
ATOM 880 C C . VAL A 1 107 ? 5.563 -9.040 -5.449 1.00 90.75 107 VAL A C 1
ATOM 882 O O . VAL A 1 107 ? 6.216 -8.166 -4.889 1.00 90.75 107 VAL A O 1
ATOM 885 N N . VAL A 1 108 ? 4.610 -9.753 -4.856 1.00 94.12 108 VAL A N 1
ATOM 886 C CA . VAL A 1 108 ? 4.260 -9.627 -3.443 1.00 94.12 108 VAL A CA 1
ATOM 887 C C . VAL A 1 108 ? 4.807 -10.842 -2.713 1.00 94.12 108 VAL A C 1
ATOM 889 O O . VAL A 1 108 ? 4.530 -11.971 -3.117 1.00 94.12 108 VAL A O 1
ATOM 892 N N . GLU A 1 109 ? 5.589 -10.600 -1.674 1.00 94.12 109 GLU A N 1
ATOM 893 C CA . GLU A 1 109 ? 6.206 -11.617 -0.826 1.00 94.12 109 GLU A CA 1
ATOM 894 C C . GLU A 1 109 ? 5.816 -11.365 0.629 1.00 94.12 109 GLU A C 1
ATOM 896 O O . GLU A 1 109 ? 5.534 -10.230 1.026 1.00 94.12 109 GLU A O 1
ATOM 901 N N . ASP A 1 110 ? 5.793 -12.434 1.414 1.00 95.31 110 ASP A N 1
ATOM 902 C CA . ASP A 1 110 ? 5.662 -12.343 2.859 1.00 95.31 110 ASP A CA 1
ATOM 903 C C . ASP A 1 110 ? 7.028 -12.098 3.501 1.00 95.31 110 ASP A C 1
ATOM 905 O O . ASP A 1 110 ? 8.073 -12.555 3.029 1.00 95.31 110 ASP A O 1
ATOM 909 N N . GLY A 1 111 ? 7.008 -11.334 4.579 1.00 94.19 111 GLY A N 1
ATOM 910 C CA . GLY A 1 111 ? 8.175 -11.048 5.385 1.00 94.19 111 GLY A CA 1
ATOM 911 C C . GLY A 1 111 ? 7.789 -10.688 6.804 1.00 94.19 111 GLY A C 1
ATOM 912 O O . GLY A 1 111 ? 6.621 -10.771 7.198 1.00 94.19 111 GLY A O 1
ATOM 913 N N . SER A 1 112 ? 8.780 -10.218 7.546 1.00 95.25 112 SER A N 1
ATOM 914 C CA . SER A 1 112 ? 8.603 -9.772 8.921 1.00 95.25 112 SER A CA 1
ATOM 915 C C . SER A 1 112 ? 9.185 -8.381 9.096 1.00 95.25 112 SER A C 1
ATOM 917 O O . SER A 1 112 ? 10.260 -8.065 8.585 1.00 95.25 112 SER A O 1
ATOM 919 N N . CYS A 1 113 ? 8.485 -7.532 9.840 1.00 94.69 113 CYS A N 1
ATOM 920 C CA . CYS A 1 113 ? 9.030 -6.254 10.266 1.00 94.69 113 CYS A CA 1
ATOM 921 C C . CYS A 1 113 ? 10.201 -6.512 11.222 1.00 94.69 113 CYS A C 1
ATOM 923 O O . CYS A 1 113 ? 10.114 -7.369 12.097 1.00 94.69 113 CYS A O 1
ATOM 925 N N . THR A 1 114 ? 11.286 -5.761 11.060 1.00 93.44 114 THR A N 1
ATOM 926 C CA . THR A 1 114 ? 12.486 -5.816 11.914 1.00 93.44 114 THR A CA 1
ATOM 9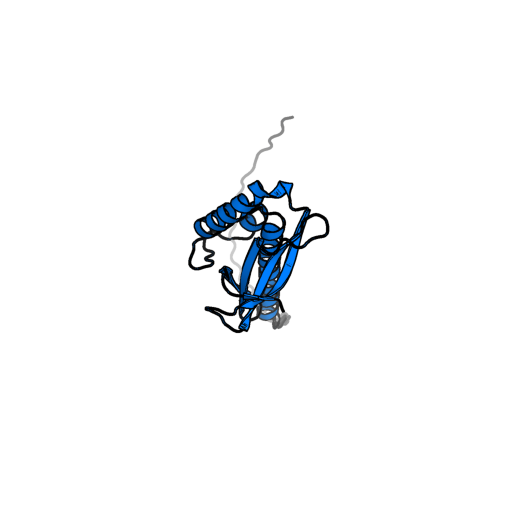27 C C . THR A 1 114 ? 12.715 -4.512 12.680 1.00 93.44 114 THR A C 1
ATOM 929 O O . THR A 1 114 ? 13.713 -4.364 13.379 1.00 93.44 114 THR A O 1
ATOM 932 N N . GLY A 1 115 ? 11.799 -3.548 12.535 1.00 90.94 115 GLY A N 1
ATOM 933 C CA . GLY A 1 115 ? 11.833 -2.251 13.206 1.00 90.94 115 GLY A CA 1
ATOM 934 C C . GLY A 1 115 ? 10.744 -2.114 14.268 1.00 90.94 115 GLY A C 1
ATOM 935 O O . GLY A 1 115 ? 10.639 -2.926 15.183 1.00 90.94 115 GLY A O 1
ATOM 936 N N . CYS A 1 116 ? 9.913 -1.076 14.125 1.00 83.06 116 CYS A N 1
ATOM 937 C CA . CYS A 1 116 ? 8.921 -0.647 15.119 1.00 83.06 116 CYS A CA 1
ATOM 93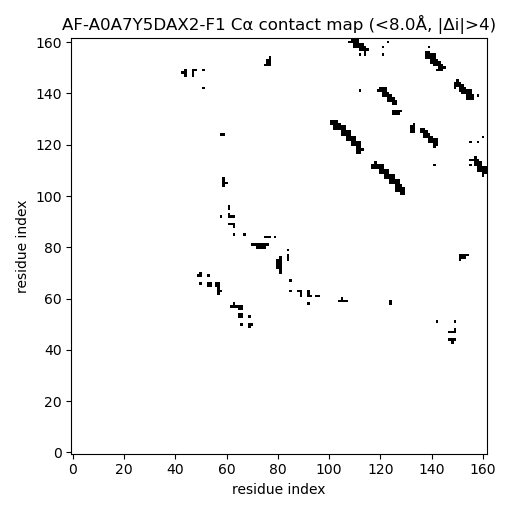8 C C . CYS A 1 116 ? 7.920 -1.733 15.539 1.00 83.06 116 CYS A C 1
ATOM 940 O O . CYS A 1 116 ? 7.373 -1.668 16.630 1.00 83.06 116 CYS A O 1
ATOM 942 N N . ASN A 1 117 ? 7.676 -2.720 14.677 1.00 84.12 117 ASN A N 1
ATOM 943 C CA . ASN A 1 117 ? 6.749 -3.819 14.923 1.00 84.12 117 ASN A CA 1
ATOM 944 C C . ASN A 1 117 ? 7.451 -5.168 14.749 1.00 84.12 117 ASN A C 1
ATOM 946 O O . ASN A 1 117 ? 6.980 -6.021 13.999 1.00 84.12 117 ASN A O 1
ATOM 950 N N . ASN A 1 118 ? 8.610 -5.329 15.392 1.00 89.12 118 ASN A N 1
ATOM 951 C CA . ASN A 1 118 ? 9.468 -6.497 15.225 1.00 89.12 118 ASN A CA 1
ATOM 952 C C . ASN A 1 118 ? 8.684 -7.824 15.291 1.00 89.12 118 ASN A C 1
ATOM 954 O O . ASN A 1 118 ? 7.952 -8.080 16.246 1.00 89.12 118 ASN A O 1
ATOM 958 N N . GLY A 1 119 ? 8.837 -8.656 14.263 1.00 88.38 119 GLY A N 1
ATOM 959 C CA . GLY A 1 119 ? 8.168 -9.949 14.128 1.00 88.38 119 GLY A CA 1
ATOM 960 C C . GLY A 1 119 ? 6.755 -9.914 13.533 1.00 88.38 119 GLY A C 1
ATOM 961 O O . GLY A 1 119 ? 6.263 -10.972 13.145 1.00 88.38 119 GLY A O 1
ATOM 962 N N . LYS A 1 120 ? 6.097 -8.749 13.394 1.00 92.62 120 LYS A N 1
ATOM 963 C CA . LYS A 1 120 ? 4.800 -8.681 12.693 1.00 92.62 120 LYS A CA 1
ATOM 964 C C . LYS A 1 120 ? 4.972 -9.012 11.212 1.00 92.62 120 LYS A C 1
ATOM 966 O O . LYS A 1 120 ? 5.945 -8.586 10.589 1.00 92.62 120 LYS A O 1
ATOM 971 N N . SER A 1 121 ? 3.995 -9.725 10.651 1.00 93.38 121 SER A N 1
ATOM 972 C CA . SER A 1 121 ? 3.963 -10.056 9.225 1.00 93.38 121 SER A CA 1
ATOM 973 C C . SER A 1 121 ? 3.833 -8.794 8.369 1.00 93.38 121 SER A C 1
ATOM 975 O O . SER A 1 121 ? 3.082 -7.870 8.691 1.00 93.38 121 SER A O 1
ATOM 977 N N . VAL A 1 122 ? 4.585 -8.766 7.275 1.00 95.94 122 VAL A N 1
ATOM 978 C CA . VAL A 1 122 ? 4.674 -7.651 6.337 1.00 95.94 122 VAL A CA 1
ATOM 979 C C . VAL A 1 122 ? 4.449 -8.172 4.922 1.00 95.94 122 VAL A C 1
ATOM 981 O O . VAL A 1 122 ? 5.032 -9.180 4.528 1.00 95.94 122 VAL A O 1
ATOM 984 N N . LYS A 1 123 ? 3.659 -7.443 4.128 1.00 97.06 123 LYS A N 1
ATOM 985 C CA . LYS A 1 123 ? 3.587 -7.632 2.675 1.00 97.06 123 LYS A CA 1
ATOM 986 C C . LYS A 1 123 ? 4.641 -6.766 2.004 1.00 97.06 123 LYS A C 1
ATOM 988 O O . LYS A 1 123 ? 4.595 -5.540 2.108 1.00 97.06 123 LYS A O 1
ATOM 993 N N . ILE A 1 124 ? 5.584 -7.408 1.324 1.00 95.25 124 ILE A N 1
ATOM 994 C CA . ILE A 1 124 ? 6.702 -6.771 0.630 1.00 95.25 124 ILE A CA 1
ATOM 995 C C . ILE A 1 124 ? 6.396 -6.748 -0.864 1.00 95.25 124 ILE A C 1
ATOM 997 O O . ILE A 1 124 ? 6.227 -7.793 -1.487 1.00 95.25 124 ILE A O 1
ATOM 1001 N N . PHE A 1 125 ? 6.375 -5.559 -1.453 1.00 93.88 125 PHE A N 1
ATOM 1002 C CA . PHE A 1 125 ? 6.158 -5.338 -2.877 1.00 93.88 125 PHE A CA 1
ATOM 1003 C C . PHE A 1 125 ? 7.513 -5.071 -3.533 1.00 93.88 125 PHE A C 1
ATOM 1005 O O . PHE A 1 125 ? 8.129 -4.038 -3.287 1.00 93.88 125 PHE A O 1
ATOM 1012 N N . SER A 1 126 ? 7.997 -6.026 -4.330 1.00 89.75 126 SER A N 1
ATOM 1013 C CA . SER A 1 126 ? 9.288 -5.957 -5.028 1.00 89.75 126 SER A CA 1
ATOM 1014 C C . SER A 1 126 ? 9.091 -5.838 -6.536 1.00 89.75 126 SER A C 1
ATOM 1016 O O . SER A 1 126 ? 8.270 -6.550 -7.121 1.00 89.75 126 SER A O 1
ATOM 1018 N N . PHE A 1 127 ? 9.905 -5.017 -7.192 1.00 86.25 127 PHE A N 1
ATOM 1019 C CA . PHE A 1 127 ? 9.868 -4.870 -8.644 1.00 86.25 127 PHE A CA 1
ATOM 1020 C C . PHE A 1 127 ? 10.745 -5.922 -9.343 1.00 86.25 127 PHE A C 1
ATOM 1022 O O . PHE A 1 127 ? 11.923 -6.119 -9.023 1.00 86.25 127 PHE A O 1
ATOM 1029 N N . LYS A 1 128 ? 10.172 -6.620 -10.329 1.00 81.38 128 LYS A N 1
ATOM 1030 C CA . LYS A 1 128 ? 10.897 -7.524 -11.231 1.00 81.38 128 LYS A CA 1
ATOM 1031 C C . LYS A 1 128 ? 11.017 -6.894 -12.616 1.00 81.38 128 LYS A C 1
ATOM 1033 O O . LYS A 1 128 ? 10.014 -6.647 -13.289 1.00 81.38 128 LYS A O 1
ATOM 1038 N N . GLY A 1 129 ? 12.258 -6.674 -13.041 1.00 76.81 129 GLY A N 1
ATOM 1039 C CA . GLY A 1 129 ? 12.608 -6.395 -14.432 1.00 76.81 129 GLY A CA 1
ATOM 1040 C C . GLY A 1 129 ? 12.735 -7.687 -15.240 1.00 76.81 129 GLY A C 1
ATOM 1041 O O . GLY A 1 129 ? 12.474 -8.779 -14.729 1.00 76.81 129 GLY A O 1
ATOM 1042 N N . TRP A 1 130 ? 13.154 -7.575 -16.501 1.00 72.06 130 TRP A N 1
ATOM 1043 C CA . TRP A 1 130 ? 13.342 -8.691 -17.439 1.00 72.06 130 TRP A CA 1
ATOM 1044 C C . TRP A 1 130 ? 14.255 -9.793 -16.862 1.00 72.06 130 TRP A C 1
ATOM 1046 O O . TRP A 1 130 ? 15.478 -9.745 -16.974 1.00 72.06 130 TRP A O 1
ATOM 1056 N N . GLY A 1 131 ? 13.657 -10.782 -16.194 1.00 64.69 131 GLY A N 1
ATOM 1057 C CA . GLY A 1 131 ? 14.352 -11.921 -15.587 1.00 64.69 131 GLY A CA 1
ATOM 1058 C C . GLY A 1 131 ? 15.207 -11.611 -14.349 1.00 64.69 131 GLY A C 1
ATOM 1059 O O . GLY A 1 131 ? 15.906 -12.505 -13.877 1.00 64.69 131 GLY A O 1
ATOM 1060 N N . ARG A 1 132 ? 15.179 -10.387 -13.799 1.00 66.19 132 ARG A N 1
ATOM 1061 C CA . ARG A 1 132 ? 15.975 -10.003 -12.616 1.00 66.19 132 ARG A CA 1
ATOM 1062 C C . ARG A 1 132 ? 15.127 -9.266 -11.583 1.00 66.19 132 ARG A C 1
ATOM 1064 O O . ARG A 1 132 ? 14.359 -8.368 -11.921 1.00 66.19 132 ARG A O 1
ATOM 1071 N N . ILE A 1 133 ? 15.292 -9.638 -10.314 1.00 63.94 133 ILE A N 1
ATOM 1072 C CA . ILE A 1 133 ? 14.791 -8.841 -9.188 1.00 63.94 133 ILE A CA 1
ATOM 1073 C C . ILE A 1 133 ? 15.711 -7.630 -9.059 1.00 63.94 133 ILE A C 1
ATOM 1075 O O . ILE A 1 133 ? 16.922 -7.796 -8.886 1.00 63.94 133 ILE A O 1
ATOM 1079 N N . ILE A 1 134 ? 15.146 -6.430 -9.151 1.00 66.00 134 ILE A N 1
ATOM 1080 C CA . ILE A 1 134 ? 15.899 -5.194 -8.955 1.00 66.00 134 ILE A CA 1
ATOM 1081 C C . ILE A 1 134 ? 15.933 -4.956 -7.444 1.00 66.00 134 ILE A C 1
ATOM 1083 O O . ILE A 1 134 ? 14.907 -4.741 -6.809 1.00 66.00 134 ILE A O 1
ATOM 1087 N N . LYS A 1 135 ? 17.116 -5.144 -6.842 1.00 55.69 135 LYS A N 1
ATOM 1088 C CA . LYS A 1 135 ? 17.290 -5.233 -5.379 1.00 55.69 135 LYS A CA 1
ATOM 1089 C C . LYS A 1 135 ? 16.919 -3.946 -4.630 1.00 55.69 135 LYS A C 1
ATOM 1091 O O . LYS A 1 135 ? 16.699 -4.015 -3.425 1.00 55.69 135 LYS A O 1
ATOM 1096 N N . THR A 1 136 ? 16.884 -2.809 -5.315 1.00 57.34 136 THR A N 1
ATOM 1097 C CA . THR A 1 136 ? 16.783 -1.476 -4.709 1.00 57.34 136 THR A CA 1
ATOM 1098 C C . THR A 1 136 ? 15.363 -0.954 -4.566 1.00 57.34 136 THR A C 1
ATOM 1100 O O . THR A 1 136 ? 15.150 -0.097 -3.718 1.00 57.34 136 THR A O 1
ATOM 1103 N N . ASP A 1 137 ? 14.392 -1.512 -5.291 1.00 71.19 137 ASP A N 1
ATOM 1104 C CA . ASP A 1 137 ? 13.031 -0.979 -5.283 1.00 71.19 137 ASP A CA 1
ATOM 1105 C C . ASP A 1 137 ? 12.095 -1.963 -4.608 1.00 71.19 137 ASP A C 1
ATOM 1107 O O . ASP A 1 137 ? 11.705 -3.007 -5.141 1.00 71.19 137 ASP A O 1
ATOM 1111 N N . HIS A 1 138 ? 11.778 -1.641 -3.366 1.00 84.69 138 HIS A N 1
ATOM 1112 C CA . HIS A 1 138 ? 10.724 -2.297 -2.631 1.00 84.69 138 HIS A CA 1
ATOM 1113 C C . HIS A 1 138 ? 10.056 -1.314 -1.688 1.00 84.69 138 HIS A C 1
ATOM 1115 O O . HIS A 1 138 ? 10.673 -0.400 -1.141 1.00 84.69 138 HIS A O 1
ATOM 1121 N N . PHE A 1 139 ? 8.779 -1.552 -1.457 1.00 93.69 139 PHE A N 1
ATOM 1122 C CA . PHE A 1 139 ? 8.046 -0.943 -0.365 1.00 93.69 139 PHE A CA 1
ATOM 1123 C C . PHE A 1 139 ? 7.239 -2.027 0.328 1.00 93.69 139 PHE A C 1
ATOM 1125 O O . PHE A 1 139 ? 6.956 -3.075 -0.253 1.00 93.69 139 PHE A O 1
ATOM 1132 N N . ALA A 1 140 ? 6.899 -1.801 1.588 1.00 95.50 140 ALA A N 1
ATOM 1133 C CA . ALA A 1 140 ? 6.225 -2.817 2.365 1.00 95.50 140 ALA A CA 1
ATOM 1134 C C . ALA A 1 140 ? 5.224 -2.219 3.339 1.00 95.50 140 ALA A C 1
ATOM 1136 O O . ALA A 1 140 ? 5.362 -1.071 3.769 1.00 95.50 140 ALA A O 1
ATOM 1137 N N . TYR A 1 141 ? 4.217 -3.017 3.670 1.00 97.25 141 TYR A N 1
ATOM 1138 C CA . TYR A 1 141 ? 3.117 -2.629 4.539 1.00 97.25 141 TYR A CA 1
ATOM 1139 C C . TYR A 1 141 ? 2.812 -3.736 5.538 1.00 97.25 141 TYR A C 1
ATOM 1141 O O . TYR A 1 141 ? 2.817 -4.920 5.192 1.00 97.25 141 TYR A O 1
ATOM 1149 N N . VAL A 1 142 ? 2.520 -3.340 6.771 1.00 96.62 142 VAL A N 1
ATOM 1150 C CA . VAL A 1 142 ? 1.820 -4.200 7.723 1.00 96.62 142 VAL A CA 1
ATOM 1151 C C . VAL A 1 142 ? 0.326 -4.043 7.459 1.00 96.62 142 VAL A C 1
ATOM 1153 O O . VAL A 1 142 ? -0.156 -2.927 7.269 1.00 96.62 142 VAL A O 1
ATOM 1156 N N . ILE A 1 143 ? -0.388 -5.166 7.424 1.00 95.88 143 ILE A N 1
ATOM 1157 C CA . ILE A 1 143 ? -1.847 -5.215 7.305 1.00 95.88 143 ILE A CA 1
ATOM 1158 C C . ILE A 1 143 ? -2.357 -5.842 8.596 1.00 95.88 143 ILE A C 1
ATOM 1160 O O . ILE A 1 143 ? -2.290 -7.062 8.767 1.00 95.88 143 ILE A O 1
ATOM 1164 N N . GLU A 1 144 ? -2.794 -5.003 9.528 1.00 93.94 144 GLU A N 1
ATOM 1165 C CA . GLU A 1 144 ? -3.157 -5.435 10.870 1.00 93.94 144 GLU A CA 1
ATOM 1166 C C . GLU A 1 144 ? -4.608 -5.907 10.927 1.00 93.94 144 GLU A C 1
ATOM 1168 O O . GLU A 1 144 ? -5.513 -5.304 10.348 1.00 93.94 144 GLU A O 1
ATOM 1173 N N . ARG A 1 145 ? -4.822 -7.038 11.602 1.00 92.38 145 ARG A N 1
ATOM 1174 C CA . ARG A 1 145 ? -6.143 -7.637 11.762 1.00 92.38 145 ARG A CA 1
ATOM 1175 C C . ARG A 1 145 ? -6.362 -8.019 13.215 1.00 92.38 145 ARG A C 1
ATOM 1177 O O . ARG A 1 145 ? -5.521 -8.694 13.804 1.00 92.38 145 ARG A O 1
ATOM 1184 N N . GLU A 1 146 ? -7.542 -7.714 13.732 1.00 89.25 146 GLU A N 1
ATOM 1185 C CA . GLU A 1 146 ? -8.023 -8.197 15.024 1.00 89.25 146 GLU A CA 1
ATOM 1186 C C . GLU A 1 146 ? -9.287 -9.024 14.800 1.00 89.25 146 GLU A C 1
ATOM 1188 O O . GLU A 1 146 ? -10.262 -8.552 14.223 1.00 89.25 146 GLU A O 1
ATOM 1193 N N . ASN A 1 147 ? -9.273 -10.297 15.206 1.00 86.38 147 ASN A N 1
ATOM 1194 C CA . ASN A 1 147 ? -10.399 -11.222 15.002 1.00 86.38 147 ASN A CA 1
ATOM 1195 C C . ASN A 1 147 ? -10.889 -11.297 13.537 1.00 86.38 147 ASN A C 1
ATOM 1197 O O . ASN A 1 147 ? -12.080 -11.455 13.274 1.00 86.38 147 ASN A O 1
ATOM 1201 N N . GLY A 1 148 ? -9.964 -11.164 12.578 1.00 83.50 148 GLY A N 1
ATOM 1202 C CA . GLY A 1 148 ? -10.256 -11.170 11.140 1.00 83.50 148 GLY A CA 1
ATOM 1203 C C . GLY A 1 148 ? -10.768 -9.839 10.577 1.00 83.50 148 GLY A C 1
ATOM 1204 O O . GLY A 1 148 ? -10.976 -9.742 9.369 1.00 83.50 148 GLY A O 1
ATOM 1205 N N . ILE A 1 149 ? -10.930 -8.819 11.419 1.00 88.38 149 ILE A N 1
ATOM 1206 C CA . ILE A 1 149 ? -11.345 -7.470 11.035 1.00 88.38 149 ILE A CA 1
ATOM 1207 C C . ILE A 1 149 ? -10.092 -6.632 10.789 1.00 88.38 149 ILE A C 1
ATOM 1209 O O . ILE A 1 149 ? -9.176 -6.640 11.607 1.00 88.38 149 ILE A O 1
ATOM 1213 N N . LEU A 1 150 ? -10.040 -5.933 9.655 1.00 92.56 150 LEU A N 1
ATOM 1214 C CA . LEU A 1 150 ? -8.956 -5.008 9.330 1.00 92.56 150 LEU A CA 1
ATOM 1215 C C . LEU A 1 150 ? -8.987 -3.821 10.300 1.00 92.56 150 LEU A C 1
ATOM 1217 O O . LEU A 1 150 ? -10.005 -3.134 10.382 1.00 92.56 150 LEU A O 1
ATOM 1221 N N . THR A 1 151 ? -7.879 -3.573 10.995 1.00 93.56 151 THR A N 1
ATOM 1222 C CA . THR A 1 151 ? -7.758 -2.454 11.943 1.00 93.56 151 THR A CA 1
ATOM 1223 C C . THR A 1 151 ? -6.855 -1.347 11.426 1.00 93.56 151 THR A C 1
ATOM 1225 O O . THR A 1 151 ? -7.204 -0.180 11.580 1.00 93.56 151 THR A O 1
ATOM 1228 N N . ASP A 1 152 ? -5.740 -1.685 10.772 1.00 95.81 152 ASP A N 1
ATOM 1229 C CA . ASP A 1 152 ? -4.832 -0.690 10.203 1.00 95.81 152 ASP A CA 1
ATOM 1230 C C . ASP A 1 152 ? -4.045 -1.224 8.990 1.00 95.81 152 ASP A C 1
ATOM 1232 O O . ASP A 1 152 ? -3.842 -2.431 8.816 1.00 95.81 152 ASP A O 1
ATOM 1236 N N . ILE A 1 153 ? -3.579 -0.301 8.150 1.00 96.81 153 ILE A N 1
ATOM 1237 C CA . ILE A 1 153 ? -2.615 -0.526 7.077 1.00 96.81 153 ILE A CA 1
ATOM 1238 C C . ILE A 1 153 ? -1.570 0.579 7.165 1.00 96.81 153 ILE A C 1
ATOM 1240 O O . ILE A 1 153 ? -1.861 1.745 6.913 1.00 96.81 153 ILE A O 1
ATOM 1244 N N . TYR A 1 154 ? -0.324 0.214 7.446 1.00 95.94 154 TYR A N 1
ATOM 1245 C CA . TYR A 1 154 ? 0.737 1.202 7.615 1.00 95.94 154 TYR A CA 1
ATOM 1246 C C . TYR A 1 154 ? 2.063 0.747 7.024 1.00 95.94 154 TYR A C 1
ATOM 1248 O O . TYR A 1 154 ? 2.369 -0.445 6.915 1.00 95.94 154 TYR A O 1
ATOM 1256 N N . ARG A 1 155 ? 2.859 1.729 6.594 1.00 95.12 155 ARG A N 1
ATOM 1257 C CA . ARG A 1 155 ? 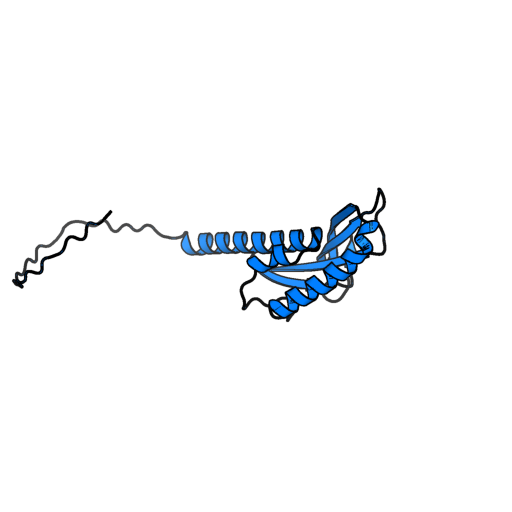4.111 1.479 5.888 1.00 95.12 155 ARG A CA 1
ATOM 1258 C C . ARG A 1 155 ? 5.164 0.907 6.835 1.00 95.12 155 ARG A C 1
ATOM 1260 O O . ARG A 1 155 ? 5.384 1.408 7.934 1.00 95.12 155 ARG A O 1
ATOM 1267 N N . CYS A 1 156 ? 5.867 -0.119 6.371 1.00 95.19 156 CYS A N 1
ATOM 1268 C CA . CYS A 1 156 ? 7.017 -0.698 7.045 1.00 95.19 156 CYS A CA 1
ATOM 1269 C C . CYS A 1 156 ? 8.298 -0.346 6.280 1.00 95.19 156 CYS A C 1
ATOM 1271 O O . CYS A 1 156 ? 8.468 -0.745 5.130 1.00 95.19 156 CYS A O 1
ATOM 1273 N N . ASN A 1 157 ? 9.208 0.389 6.924 1.00 92.44 157 ASN A N 1
ATOM 1274 C CA . ASN A 1 157 ? 10.484 0.797 6.319 1.00 92.44 157 ASN A CA 1
ATOM 1275 C C . ASN A 1 157 ? 11.659 -0.124 6.697 1.00 92.44 157 ASN A C 1
ATOM 1277 O O . ASN A 1 157 ? 12.729 -0.015 6.108 1.00 92.44 157 ASN A O 1
ATOM 1281 N N . LEU A 1 158 ? 11.476 -1.009 7.682 1.00 91.50 158 LEU A N 1
ATOM 1282 C CA . LEU A 1 158 ? 12.495 -1.938 8.178 1.00 91.50 158 LEU A CA 1
ATOM 1283 C C . LEU A 1 158 ? 11.892 -3.340 8.263 1.00 91.50 158 LEU A C 1
ATOM 1285 O O . LEU A 1 158 ? 11.072 -3.615 9.146 1.00 91.50 158 LEU A O 1
ATOM 1289 N N . PHE A 1 159 ? 12.273 -4.207 7.327 1.00 91.50 159 PHE A N 1
ATOM 1290 C CA . PHE A 1 159 ? 11.746 -5.563 7.204 1.00 91.50 159 PHE A CA 1
ATOM 1291 C C . PHE A 1 159 ? 12.778 -6.538 6.628 1.00 91.50 159 PHE A C 1
ATOM 1293 O O . PHE A 1 159 ? 13.738 -6.139 5.967 1.00 91.50 159 PHE A O 1
ATOM 1300 N N . CYS A 1 160 ? 12.552 -7.830 6.853 1.00 89.12 160 CYS A N 1
ATOM 1301 C CA . CYS A 1 160 ? 13.250 -8.930 6.198 1.00 89.12 160 CYS A CA 1
ATOM 1302 C C . CYS A 1 160 ? 12.256 -9.798 5.414 1.00 89.12 160 CYS A C 1
ATOM 1304 O O . CYS A 1 160 ? 11.079 -9.884 5.766 1.00 89.12 160 CYS A O 1
ATOM 1306 N N . LYS A 1 161 ? 12.727 -10.428 4.336 1.00 86.06 161 LYS A N 1
ATOM 1307 C CA . LYS A 1 161 ? 11.950 -11.437 3.601 1.00 86.06 161 LYS A CA 1
ATOM 1308 C C . LYS A 1 161 ? 11.950 -12.746 4.394 1.00 86.06 161 LYS A C 1
ATOM 1310 O O . LYS A 1 161 ? 12.973 -13.062 5.006 1.00 86.06 161 LYS A O 1
ATOM 1315 N N . SER A 1 162 ? 10.818 -13.449 4.399 1.00 76.31 162 SER A N 1
ATOM 1316 C CA . SER A 1 162 ? 10.696 -14.790 4.989 1.00 76.31 162 SER A CA 1
ATOM 1317 C C . SER A 1 162 ? 11.266 -15.873 4.080 1.00 76.31 162 SER A C 1
ATOM 1319 O O . SER A 1 162 ? 11.274 -15.675 2.844 1.00 76.31 162 SER A O 1
#

Secondary structure (DSSP, 8-state):
---------------------------------TTHHHHHHHHHHHHHHHHHHHHHHHHHHT-GGGTGGG--TT-EETTEEHHHHHHHHHHHHHHHHTTGGG-SEEEEEEEEE-STTTT-EEEEEEEEETTEEEEEEEEEEEEEEETTEEEEEEEESSEEE-

Mean predicted aligned error: 13.41 Å

Radius of gyration: 28.18 Å; Cα contacts (8 Å, |Δi|>4): 203; chains: 1; bounding box: 85×33×49 Å

Solvent-accessible surface area (backbone atoms only — not comparable to full-atom values): 9816 Å² total; per-residue (Å²): 135,87,84,88,81,83,88,84,89,83,86,88,83,92,81,90,79,92,78,90,79,83,85,85,74,89,76,79,79,75,73,76,68,82,52,56,66,61,49,53,50,50,55,47,28,53,52,32,48,52,41,50,52,28,44,54,48,14,64,55,69,50,34,54,77,63,29,52,83,66,54,54,82,85,41,56,33,67,94,23,49,41,69,59,40,49,52,52,50,42,55,56,28,51,67,52,53,81,53,43,91,60,45,78,44,59,46,80,42,62,23,28,25,67,47,99,52,60,71,41,62,25,48,34,42,34,40,27,26,92,93,39,76,49,89,85,49,66,54,31,30,34,73,41,62,58,97,61,32,68,66,40,50,35,81,45,94,40,66,46,80,108

Foldseek 3Di:
DDDDDDDDDDDDDDDDDDDDDDDDDDPPVPPVPPVPVVVVLVVQLVLQVCLVVQVVVCLFVLHLVSNLVSDDQQDAAQNHTSVVVSVVSNVVSVVCVVVCVFFDTWDWAWWAFCPPRGGQIKIKTWTDGDNDTPVPDIWIWGFDDDSSHTDHIDTGPGIDTD

Nearest PDB structures (foldseek):
  6ta7-assembly1_A  TM=3.611E-01  e=7.125E-01  Homo sapiens
  4fcj-assembly1_B  TM=3.857E-01  e=4.328E+00  Homo sapiens
  8th5-assembly4_G  TM=2.981E-01  e=2.418E+00  Homo sapiens
  5b7i-assembly1_A  TM=1.773E-01  e=4.862E+00  Pseudomonas aeruginosa UCBPP-PA14

pLDDT: mean 77.52, std 22.04, range [33.56, 98.06]

Sequence (162 aa):
MRILFRSEVFLILQWSGLINFSNLFMLKTTVHLSTCSTFQQTAQVNHCQNIIDAFIESCKALDVSIFEPFMAENNVFEEKTKYLFLAGLKKLFDSYKDEKIFFHKIVVEDGSCTGCNNGKSVKIFSFKGWGRIIKTDHFAYVIERENGILTDIYRCNLFCKS